Protein AF-A0A5D0X9H6-F1 (afdb_monomer)

Radius of gyration: 31.0 Å; Cα contacts (8 Å, |Δi|>4): 76; chains: 1; bounding box: 45×22×87 Å

Mean predicted aligned error: 10.78 Å

Solvent-accessible surface area (backbone atoms only — not comparable to full-atom values): 5376 Å² total; per-residue (Å²): 137,78,87,61,79,72,51,74,40,97,43,89,91,65,81,69,30,54,53,74,66,58,38,48,51,34,50,56,52,46,50,52,50,50,56,52,50,51,56,51,47,53,53,48,58,63,53,72,61,61,73,42,69,66,56,50,51,58,74,70,47,81,58,60,70,65,41,79,46,74,61,87,70,32,41,36,32,26,53,95,48,37,81,77,47,76,49,61,129

Foldseek 3Di:
DDQDDWACDPDHPPPRTDDPVRVVVS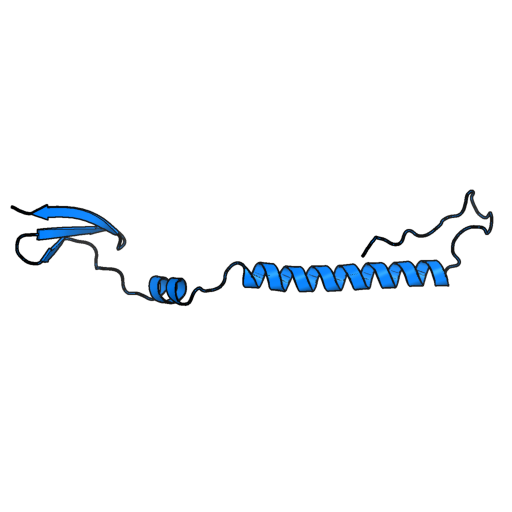VVVVVVVVVVVVVVVVVVVVPVPPPPVVVVCVVPDDADDAQWDDDPQWTFGDDPSDTPDIDGD

Secondary structure (DSSP, 8-state):
----PPP--SSTT-S-S--HHHHHHHHHHHHHHHHHHHHHHHHHHHHHS---HHHHHHHHSPPPPSEEEEETTEEEEEETTEEEEEEE-

Sequence (89 aa):
MAQQEINLGASANDGTGDDLRAAGAKINANDAELYAAIAGLESEVGGRQPSSANLDAIAGATPIADGDHIVGSVTITTVGGIITAISGT

Nearest PDB structures (foldseek):
  7xti-assembly1_k  TM=7.091E-01  e=8.284E+00  Komagataella phaffii

Structure (mmCIF, N/CA/C/O backbone):
data_AF-A0A5D0X9H6-F1
#
_entry.id   AF-A0A5D0X9H6-F1
#
loop_
_atom_site.group_PDB
_atom_site.id
_atom_site.type_symbol
_atom_site.label_atom_id
_atom_site.label_alt_id
_atom_site.label_comp_id
_atom_site.label_asym_id
_atom_site.label_entity_id
_atom_site.label_seq_id
_atom_site.pdbx_PDB_ins_code
_atom_site.Cartn_x
_atom_site.Cartn_y
_atom_site.Cartn_z
_atom_site.occupancy
_atom_site.B_iso_or_equiv
_atom_site.auth_seq_id
_atom_site.auth_comp_id
_atom_site.auth_asym_id
_atom_site.auth_atom_id
_atom_site.pdbx_PDB_model_num
ATOM 1 N N . MET A 1 1 ? -13.629 2.965 5.454 1.00 69.88 1 MET A N 1
ATOM 2 C CA . MET A 1 1 ? -14.524 3.142 6.617 1.00 69.88 1 MET A CA 1
ATOM 3 C C . MET A 1 1 ? -13.856 4.167 7.535 1.00 69.88 1 MET A C 1
ATOM 5 O O . MET A 1 1 ? -12.842 4.727 7.134 1.00 69.88 1 MET A O 1
ATOM 9 N N . ALA A 1 2 ? -14.469 4.565 8.652 1.00 84.25 2 ALA A N 1
ATOM 10 C CA . ALA A 1 2 ? -13.886 5.568 9.551 1.00 84.25 2 ALA A CA 1
ATOM 11 C C . ALA A 1 2 ? -13.307 4.878 10.791 1.00 84.25 2 ALA A C 1
ATOM 13 O O . ALA A 1 2 ? -13.922 3.941 11.301 1.00 84.25 2 ALA A O 1
ATOM 14 N N . GLN A 1 3 ? -12.155 5.361 11.265 1.00 93.81 3 GLN A N 1
ATOM 15 C CA . GLN A 1 3 ? -11.494 4.895 12.485 1.00 93.81 3 GLN A CA 1
ATOM 16 C C . GLN A 1 3 ? -12.485 4.787 13.650 1.00 93.81 3 GLN A C 1
ATOM 18 O O . GLN A 1 3 ? -13.240 5.722 13.924 1.00 93.81 3 GLN A O 1
ATOM 23 N N . GLN A 1 4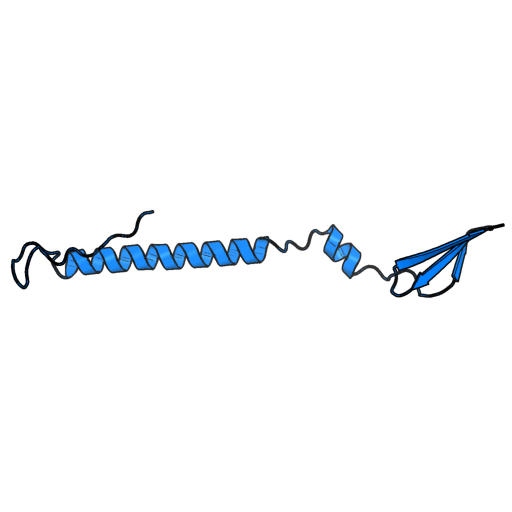 ? -12.445 3.666 14.370 1.00 96.94 4 GLN A N 1
ATOM 24 C CA . GLN A 1 4 ? -13.203 3.500 15.606 1.00 96.94 4 GLN A CA 1
ATOM 25 C C . GLN A 1 4 ? -12.319 3.824 16.807 1.00 96.94 4 GLN A C 1
ATOM 27 O O . GLN A 1 4 ? -11.400 3.074 17.136 1.00 96.94 4 GLN A O 1
ATOM 32 N N . GLU A 1 5 ? -12.597 4.938 17.477 1.00 96.88 5 GLU A N 1
ATOM 33 C CA . GLU A 1 5 ? -11.885 5.321 18.695 1.00 96.88 5 GLU A CA 1
ATOM 34 C C . GLU A 1 5 ? -12.408 4.556 19.917 1.00 96.88 5 GLU A C 1
ATOM 36 O O . GLU A 1 5 ? -13.616 4.341 20.088 1.00 96.88 5 GLU A O 1
ATOM 41 N N . ILE A 1 6 ? -11.481 4.147 20.786 1.00 97.69 6 ILE A N 1
ATOM 42 C CA . ILE A 1 6 ? -11.807 3.595 22.101 1.00 97.69 6 ILE A CA 1
ATOM 43 C C . ILE A 1 6 ? -12.278 4.746 22.989 1.00 97.69 6 ILE A C 1
ATOM 45 O O . ILE A 1 6 ? -11.571 5.739 23.154 1.00 97.69 6 ILE A O 1
ATOM 49 N N . ASN A 1 7 ? -13.457 4.600 23.586 1.00 97.31 7 ASN A N 1
ATOM 50 C CA . ASN A 1 7 ? -13.958 5.549 24.564 1.00 97.31 7 ASN A CA 1
ATOM 51 C C . ASN A 1 7 ? -13.299 5.276 25.922 1.00 97.31 7 ASN A C 1
ATOM 53 O O . ASN A 1 7 ? -13.480 4.204 26.498 1.00 97.31 7 ASN A O 1
ATOM 57 N N . LEU A 1 8 ? -12.560 6.253 26.445 1.00 96.12 8 LEU A N 1
ATOM 58 C CA . LEU A 1 8 ? -11.872 6.151 27.737 1.00 96.12 8 LEU A CA 1
ATOM 59 C C . LEU A 1 8 ? -12.747 6.561 28.934 1.00 96.12 8 LEU A C 1
ATOM 61 O O . LEU A 1 8 ? -12.313 6.416 30.075 1.00 96.12 8 LEU A O 1
ATOM 65 N N . GLY A 1 9 ? -13.962 7.052 28.682 1.00 96.25 9 GLY A N 1
ATOM 66 C CA . GLY A 1 9 ? -14.805 7.706 29.679 1.00 96.25 9 GLY A CA 1
ATOM 67 C C . GLY A 1 9 ? -14.501 9.201 29.810 1.00 96.25 9 GLY A C 1
ATOM 68 O O . GLY A 1 9 ? -13.560 9.726 29.212 1.00 96.25 9 GLY A O 1
ATOM 69 N N . ALA A 1 10 ? -15.322 9.909 30.582 1.00 95.31 10 ALA A N 1
ATOM 70 C CA . ALA A 1 10 ? -15.155 11.337 30.852 1.00 95.31 10 ALA A CA 1
ATOM 71 C C . ALA A 1 10 ? -14.091 11.612 31.932 1.00 95.31 10 ALA A C 1
ATOM 73 O O . ALA A 1 10 ? -13.542 12.711 32.022 1.00 95.31 10 ALA A O 1
ATOM 74 N N . SER A 1 11 ? -13.810 10.635 32.790 1.00 94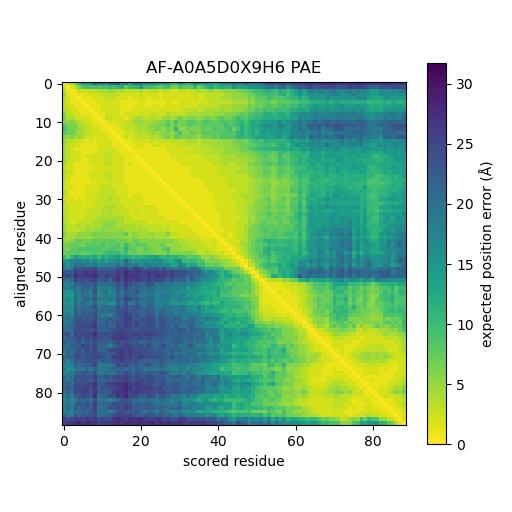.38 11 SER A N 1
ATOM 75 C CA . SER A 1 11 ? -12.835 10.702 33.874 1.00 94.38 11 SER A CA 1
ATOM 76 C C . SER A 1 11 ? -12.275 9.320 34.202 1.00 94.38 11 SER A C 1
ATOM 78 O O . SER A 1 11 ? -12.857 8.287 33.879 1.00 94.38 11 SER A O 1
ATOM 80 N N . ALA A 1 12 ? -11.126 9.296 34.878 1.00 93.25 12 ALA A N 1
ATOM 81 C CA . ALA A 1 12 ? -10.503 8.046 35.293 1.00 93.25 12 ALA A CA 1
ATOM 82 C C . ALA A 1 12 ? -11.459 7.210 36.164 1.00 93.25 12 ALA A C 1
ATOM 84 O O . ALA A 1 12 ? -11.966 7.691 37.176 1.00 93.25 12 ALA A O 1
ATOM 85 N N . ASN A 1 13 ? -11.637 5.939 35.791 1.00 87.19 13 ASN A N 1
ATOM 86 C CA . ASN A 1 13 ? -12.444 4.947 36.509 1.00 87.19 13 ASN A CA 1
ATOM 87 C C . ASN A 1 13 ? -13.936 5.308 36.665 1.00 87.19 13 ASN A C 1
ATOM 89 O O . ASN A 1 13 ? -14.575 4.845 37.608 1.00 87.19 13 ASN A O 1
ATOM 93 N N . ASP A 1 14 ? -14.504 6.111 35.759 1.00 92.75 14 ASP A N 1
ATOM 94 C CA . ASP A 1 14 ? -15.907 6.546 35.847 1.00 92.75 14 ASP A CA 1
ATOM 95 C C . ASP A 1 14 ? -16.937 5.525 35.322 1.00 92.75 14 ASP A C 1
ATOM 97 O O . ASP A 1 14 ? -18.142 5.720 35.477 1.00 92.75 14 ASP A O 1
ATOM 101 N N . GLY A 1 15 ? -16.477 4.428 34.711 1.00 92.75 15 GLY A N 1
ATOM 102 C CA . GLY A 1 15 ? -17.329 3.353 34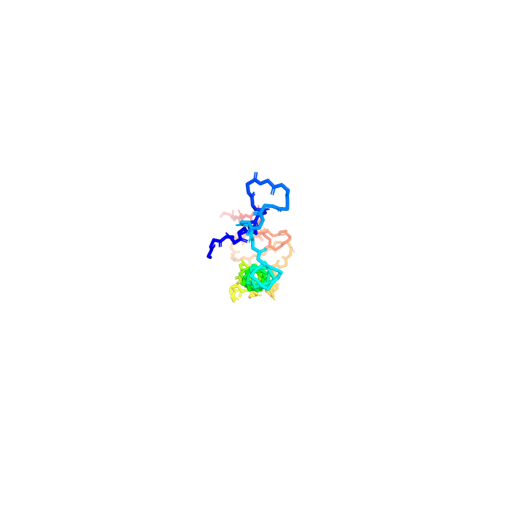.194 1.00 92.75 15 GLY A CA 1
ATOM 103 C C . GLY A 1 15 ? -18.141 3.711 32.944 1.00 92.75 15 GLY A C 1
ATOM 104 O O . GLY A 1 15 ? -18.992 2.922 32.540 1.00 92.75 15 GLY A O 1
ATOM 105 N N . THR A 1 16 ? -17.897 4.871 32.330 1.00 96.50 16 THR A N 1
ATOM 106 C CA . THR A 1 16 ? -18.596 5.336 31.117 1.00 96.50 16 THR A CA 1
ATOM 107 C C . THR A 1 16 ? -17.831 5.047 29.822 1.00 96.50 16 THR A C 1
ATOM 109 O O . THR A 1 16 ? -18.362 5.256 28.728 1.00 96.50 16 THR A O 1
ATOM 112 N N . GLY A 1 17 ? -16.586 4.578 29.941 1.00 97.00 17 GLY A N 1
ATOM 113 C CA . GLY A 1 17 ? -15.763 4.113 28.828 1.00 97.00 17 GLY A CA 1
ATOM 114 C C . GLY A 1 17 ? -16.178 2.741 28.290 1.00 97.00 17 GLY A C 1
ATOM 115 O O . GLY A 1 17 ? -17.069 2.075 28.819 1.00 97.00 17 GLY A O 1
ATOM 116 N N . ASP A 1 18 ? -15.505 2.310 27.227 1.00 97.62 18 ASP A N 1
ATOM 117 C CA . ASP A 1 18 ? -15.682 0.968 26.680 1.00 97.62 18 ASP A CA 1
ATOM 118 C C . ASP A 1 18 ? -15.202 -0.099 27.676 1.00 97.62 18 ASP A C 1
ATOM 120 O O . ASP A 1 18 ? -14.143 0.034 28.298 1.00 97.62 18 ASP A O 1
ATOM 124 N N . ASP A 1 19 ? -15.939 -1.210 27.775 1.00 96.06 19 ASP A N 1
ATOM 125 C CA . ASP A 1 19 ? -15.391 -2.412 28.403 1.00 96.06 19 ASP A CA 1
ATOM 126 C C . ASP A 1 19 ? -14.244 -2.990 27.543 1.00 96.06 19 ASP A C 1
ATOM 128 O O . ASP A 1 19 ? -14.105 -2.691 26.351 1.00 96.06 19 ASP A O 1
ATOM 132 N N . LEU A 1 20 ? -13.406 -3.852 28.134 1.00 96.31 20 LEU A N 1
ATOM 133 C CA . LEU A 1 20 ? -12.260 -4.448 27.427 1.00 96.31 20 LEU A CA 1
ATOM 134 C C . LEU A 1 20 ? -12.665 -5.186 26.142 1.00 96.31 20 LEU A C 1
ATOM 136 O O . LEU A 1 20 ? -11.883 -5.273 25.197 1.00 96.31 20 LEU A O 1
ATOM 140 N N . ARG A 1 21 ? -13.887 -5.722 26.094 1.00 97.88 21 ARG A N 1
ATOM 141 C CA . ARG A 1 21 ? -14.395 -6.486 24.954 1.00 97.88 21 ARG A CA 1
ATOM 142 C C . ARG A 1 21 ? -14.831 -5.564 23.816 1.00 97.88 21 ARG A C 1
ATOM 144 O O . ARG A 1 21 ? -14.540 -5.870 22.665 1.00 97.88 21 ARG A O 1
ATOM 151 N N . ALA A 1 22 ? -15.481 -4.446 24.117 1.00 97.44 22 ALA A N 1
ATOM 152 C CA . ALA A 1 22 ? -15.863 -3.417 23.160 1.00 97.44 22 ALA A CA 1
ATOM 153 C C . ALA A 1 22 ? -14.624 -2.711 22.598 1.00 97.44 22 ALA A C 1
ATOM 155 O O . ALA A 1 22 ? -14.485 -2.606 21.380 1.00 97.44 22 ALA A O 1
ATOM 156 N N . ALA A 1 23 ? -13.682 -2.326 23.462 1.00 97.88 23 ALA A N 1
ATOM 157 C CA . ALA A 1 23 ? -12.399 -1.771 23.041 1.00 97.88 23 ALA A CA 1
ATOM 158 C C . ALA A 1 23 ? -11.622 -2.761 22.153 1.00 97.88 23 ALA A C 1
ATOM 160 O O . ALA A 1 23 ? -11.168 -2.398 21.070 1.00 97.88 23 ALA A O 1
ATOM 161 N N . GLY A 1 24 ? -11.543 -4.034 22.557 1.00 98.50 24 GLY A N 1
ATOM 162 C CA . GLY A 1 24 ? -10.912 -5.093 21.764 1.00 98.50 24 GLY A CA 1
ATOM 163 C C . GLY A 1 24 ? -11.581 -5.318 20.403 1.00 98.50 24 GLY A C 1
ATOM 164 O O . GLY A 1 24 ? -10.892 -5.515 19.405 1.00 98.50 24 GLY A O 1
ATOM 165 N N . ALA A 1 25 ? -12.912 -5.231 20.325 1.00 98.06 25 ALA A N 1
ATOM 166 C CA . ALA A 1 25 ? -13.633 -5.321 19.056 1.00 98.06 25 ALA A CA 1
ATOM 167 C C . ALA A 1 25 ? -13.292 -4.157 18.110 1.00 98.06 25 ALA A C 1
ATOM 169 O O . ALA A 1 25 ? -13.096 -4.386 16.917 1.00 98.06 25 ALA A O 1
ATOM 170 N N . LYS A 1 26 ? -13.166 -2.932 18.639 1.00 98.12 26 LYS A N 1
ATOM 171 C CA . LYS A 1 26 ? -12.744 -1.754 17.863 1.00 98.12 26 LYS A CA 1
ATOM 172 C C . LYS A 1 26 ? -11.315 -1.896 17.345 1.00 98.12 26 LYS A C 1
ATOM 174 O O . LYS A 1 26 ? -11.077 -1.612 16.176 1.00 98.12 26 LYS A O 1
ATOM 179 N N . ILE A 1 27 ? -10.394 -2.383 18.182 1.00 97.94 27 ILE A N 1
ATOM 180 C CA . ILE A 1 27 ? -9.004 -2.666 17.784 1.00 97.94 27 ILE A CA 1
ATOM 181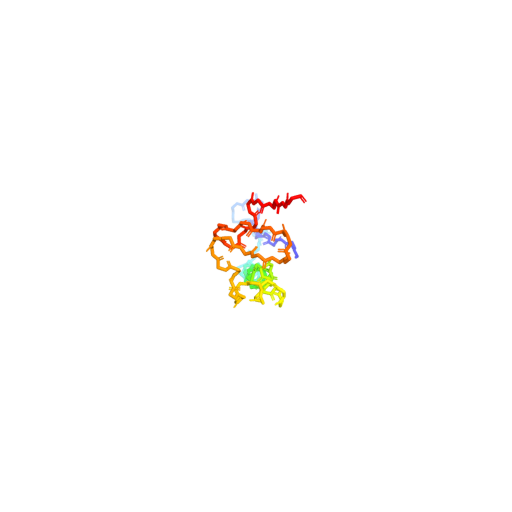 C C . ILE A 1 27 ? -8.986 -3.660 16.621 1.00 97.94 27 ILE A C 1
ATOM 183 O O . ILE A 1 27 ? -8.486 -3.331 15.552 1.00 97.94 27 ILE A O 1
ATOM 187 N N . ASN A 1 28 ? -9.626 -4.822 16.784 1.00 97.94 28 ASN A N 1
ATOM 188 C CA . ASN A 1 28 ? -9.659 -5.850 15.741 1.00 97.94 28 ASN A CA 1
ATOM 189 C C . ASN A 1 28 ? -10.276 -5.341 14.430 1.00 97.94 28 ASN A C 1
ATOM 191 O O . ASN A 1 28 ? -9.820 -5.709 13.350 1.00 97.94 28 ASN A O 1
ATOM 195 N N . ALA A 1 29 ? -11.320 -4.511 14.514 1.00 97.69 29 ALA A N 1
ATOM 196 C CA . ALA A 1 29 ? -11.957 -3.934 13.338 1.00 97.69 29 ALA A CA 1
ATOM 197 C C . ALA A 1 29 ? -11.041 -2.933 12.615 1.00 97.69 29 ALA A C 1
ATOM 199 O O . ALA A 1 29 ? -10.915 -3.007 11.394 1.00 97.69 29 ALA A O 1
ATOM 200 N N . ASN A 1 30 ? -10.383 -2.036 13.356 1.00 97.56 30 ASN A N 1
ATOM 201 C CA . ASN A 1 30 ? -9.430 -1.083 12.787 1.00 97.56 30 ASN A CA 1
ATOM 202 C C . ASN A 1 30 ? -8.230 -1.808 12.156 1.00 97.56 30 ASN A C 1
ATOM 204 O O . ASN A 1 30 ? -7.833 -1.477 11.042 1.00 97.56 30 ASN A O 1
ATOM 208 N N . ASP A 1 31 ? -7.685 -2.825 12.829 1.00 97.56 31 ASP A N 1
ATOM 209 C CA . ASP A 1 31 ? -6.554 -3.605 12.320 1.00 97.56 31 ASP A CA 1
ATOM 210 C C . ASP A 1 31 ? -6.930 -4.358 11.039 1.00 97.56 31 ASP A C 1
ATOM 212 O O . ASP A 1 31 ? -6.189 -4.321 10.057 1.00 97.56 31 ASP A O 1
ATOM 216 N N . ALA A 1 32 ? -8.104 -4.995 11.005 1.00 96.81 32 ALA A N 1
ATOM 217 C CA . ALA A 1 32 ? -8.603 -5.661 9.804 1.00 96.81 32 ALA A CA 1
ATOM 218 C C . ALA A 1 32 ? -8.748 -4.686 8.622 1.00 96.81 32 ALA A C 1
ATOM 220 O O . ALA A 1 32 ? -8.406 -5.039 7.492 1.00 96.81 32 ALA A O 1
ATOM 221 N N . GLU A 1 33 ? -9.213 -3.459 8.877 1.00 96.12 33 GLU A N 1
ATOM 222 C CA . GLU A 1 33 ? -9.294 -2.415 7.854 1.00 96.12 33 GLU A CA 1
ATOM 223 C C . GLU A 1 33 ? -7.904 -1.999 7.354 1.00 96.12 33 GLU A C 1
ATOM 225 O O . GLU A 1 33 ? -7.698 -1.915 6.143 1.00 96.12 33 GLU A O 1
ATOM 230 N N . LEU A 1 34 ? -6.934 -1.802 8.253 1.00 95.25 34 LEU A N 1
ATOM 231 C CA . LEU A 1 34 ? -5.562 -1.454 7.878 1.00 95.25 34 LEU A CA 1
ATOM 232 C C . LEU A 1 34 ? -4.902 -2.549 7.033 1.00 95.25 34 LEU A C 1
ATOM 234 O O . LEU A 1 34 ? -4.331 -2.243 5.987 1.00 95.25 34 LEU A O 1
ATOM 238 N N . TYR A 1 35 ? -5.017 -3.819 7.430 1.00 96.12 35 TYR A N 1
ATOM 239 C CA . TYR A 1 35 ? -4.469 -4.932 6.647 1.00 96.12 35 TYR A CA 1
ATOM 240 C C . TYR A 1 35 ? -5.117 -5.040 5.263 1.00 96.12 35 TYR A C 1
ATOM 242 O O . TYR A 1 35 ? -4.417 -5.258 4.274 1.00 96.12 35 TYR A O 1
ATOM 250 N N . ALA A 1 36 ? -6.435 -4.843 5.167 1.00 94.62 36 ALA A N 1
ATOM 251 C CA . ALA A 1 36 ? -7.131 -4.839 3.884 1.00 94.62 36 ALA A CA 1
ATOM 252 C C . ALA A 1 36 ? -6.701 -3.660 2.994 1.00 94.62 36 ALA A C 1
ATOM 254 O O . ALA A 1 36 ? -6.486 -3.840 1.794 1.00 94.62 36 ALA A O 1
ATOM 255 N N . ALA A 1 37 ? -6.541 -2.465 3.570 1.00 93.50 37 ALA A N 1
ATOM 256 C CA . ALA A 1 37 ? -6.107 -1.275 2.844 1.00 93.50 37 ALA A CA 1
ATOM 257 C C . ALA A 1 37 ? -4.670 -1.413 2.320 1.00 93.50 37 ALA A C 1
ATOM 259 O O . ALA A 1 37 ? -4.412 -1.081 1.165 1.00 93.50 37 ALA A O 1
ATOM 260 N N . ILE A 1 38 ? -3.752 -1.944 3.135 1.00 93.00 38 ILE A N 1
ATOM 261 C CA . ILE A 1 38 ? -2.361 -2.195 2.731 1.00 93.00 38 ILE A CA 1
ATOM 262 C C . ILE A 1 38 ? -2.311 -3.207 1.583 1.00 93.00 38 ILE A C 1
ATOM 264 O O . ILE A 1 38 ? -1.687 -2.924 0.565 1.00 93.00 38 ILE A O 1
ATOM 268 N N . ALA A 1 39 ? -3.023 -4.332 1.693 1.00 90.88 39 ALA A N 1
ATOM 269 C CA . ALA A 1 39 ? -3.085 -5.329 0.622 1.00 90.88 39 ALA A CA 1
ATOM 270 C C . ALA A 1 39 ? -3.666 -4.747 -0.683 1.00 90.88 39 ALA A C 1
ATOM 272 O O . ALA A 1 39 ? -3.181 -5.029 -1.780 1.00 90.88 39 ALA A O 1
ATOM 273 N N . GLY A 1 40 ? -4.688 -3.890 -0.573 1.00 90.06 40 GLY A N 1
ATOM 274 C CA . GLY A 1 40 ? -5.229 -3.153 -1.714 1.00 90.06 40 GLY A CA 1
ATOM 275 C C . GLY A 1 40 ? -4.201 -2.210 -2.345 1.00 90.06 40 GLY A C 1
ATOM 276 O O . GLY A 1 40 ? -4.070 -2.173 -3.567 1.00 90.06 40 GLY A O 1
ATOM 277 N N . LEU A 1 41 ? -3.432 -1.495 -1.522 1.00 89.88 41 LEU A N 1
ATOM 278 C CA . LEU A 1 41 ? -2.403 -0.567 -1.982 1.00 89.88 41 LEU A CA 1
ATOM 279 C C . LEU A 1 41 ? -1.233 -1.292 -2.659 1.00 89.88 41 LEU A C 1
ATOM 281 O O . LEU A 1 41 ? -0.745 -0.818 -3.678 1.00 89.88 41 LEU A O 1
ATOM 285 N N . GLU A 1 42 ? -0.810 -2.452 -2.152 1.00 86.88 42 GLU A N 1
ATOM 286 C CA . GLU A 1 42 ? 0.193 -3.305 -2.808 1.00 86.88 42 GLU A CA 1
ATOM 287 C C . GLU A 1 42 ? -0.264 -3.727 -4.208 1.00 86.88 42 GLU A C 1
ATOM 289 O O . GLU A 1 42 ? 0.504 -3.635 -5.169 1.00 86.88 42 GLU A O 1
ATOM 294 N N . SER A 1 43 ? -1.535 -4.117 -4.350 1.00 85.75 43 SER A N 1
ATOM 295 C CA . SER A 1 43 ? -2.124 -4.433 -5.653 1.00 85.75 43 SER A CA 1
ATOM 296 C C . SER A 1 43 ? -2.195 -3.209 -6.569 1.00 85.75 43 SER A C 1
ATOM 298 O O . SER A 1 43 ? -1.990 -3.339 -7.776 1.00 85.75 43 SER A O 1
ATOM 300 N N . GLU A 1 44 ? -2.497 -2.028 -6.030 1.00 86.06 44 GLU A N 1
ATOM 301 C CA . GLU A 1 44 ? -2.564 -0.792 -6.811 1.00 86.06 44 GLU A CA 1
ATOM 302 C C . GLU A 1 44 ? -1.168 -0.350 -7.272 1.00 86.06 44 GLU A C 1
ATOM 304 O O . GLU A 1 44 ? -0.966 -0.071 -8.451 1.00 86.06 44 GLU A O 1
ATOM 309 N N . VAL A 1 45 ? -0.180 -0.331 -6.374 1.00 83.88 45 VAL A N 1
ATOM 310 C CA . VAL A 1 45 ? 1.211 0.025 -6.687 1.00 83.88 45 VAL A CA 1
ATOM 311 C C . VAL A 1 45 ? 1.810 -0.972 -7.677 1.00 83.88 45 VAL A C 1
ATOM 313 O O . VAL A 1 45 ? 2.380 -0.551 -8.683 1.00 83.88 45 VAL A O 1
ATOM 316 N N . GLY A 1 46 ? 1.615 -2.276 -7.455 1.00 76.25 46 GLY A N 1
ATOM 317 C CA . GLY A 1 46 ? 2.035 -3.320 -8.391 1.00 76.25 46 GLY A CA 1
ATOM 318 C C . GLY A 1 46 ? 1.343 -3.222 -9.756 1.00 76.25 46 GLY A C 1
ATOM 319 O O . GLY A 1 46 ? 1.942 -3.555 -10.774 1.00 76.25 46 GLY A O 1
ATOM 320 N N . GLY A 1 47 ? 0.112 -2.704 -9.802 1.00 69.06 47 GLY A N 1
ATOM 321 C CA . GLY A 1 47 ? -0.652 -2.490 -11.033 1.00 69.06 47 GLY A CA 1
ATOM 322 C C . GLY A 1 47 ? -0.384 -1.160 -11.748 1.00 69.06 47 GLY A C 1
ATOM 323 O O . GLY A 1 47 ? -0.747 -1.025 -12.914 1.00 69.06 47 GLY A O 1
ATOM 324 N N . ARG A 1 48 ? 0.241 -0.174 -11.087 1.00 70.94 48 ARG A N 1
ATOM 325 C CA . ARG A 1 48 ? 0.541 1.166 -11.642 1.00 70.94 48 ARG A CA 1
ATOM 326 C C . ARG A 1 48 ? 1.834 1.233 -12.447 1.00 70.94 48 ARG A C 1
ATOM 328 O O . ARG A 1 48 ? 2.038 2.202 -13.176 1.00 70.94 48 ARG A O 1
ATOM 335 N N . GLN A 1 49 ? 2.645 0.183 -12.399 1.00 68.19 49 GLN A N 1
ATOM 336 C CA . GLN A 1 49 ? 3.584 -0.137 -13.466 1.00 68.19 49 GLN A CA 1
ATOM 337 C C . GLN A 1 49 ? 3.074 -1.360 -14.226 1.00 68.19 49 GLN A C 1
ATOM 339 O O . GLN A 1 49 ? 3.694 -2.420 -14.149 1.00 68.19 49 GLN A O 1
ATOM 344 N N . PRO A 1 50 ? 1.948 -1.268 -14.959 1.00 63.88 50 PRO A N 1
ATOM 345 C CA . PRO A 1 50 ? 1.681 -2.318 -15.905 1.00 63.88 50 PRO A CA 1
ATOM 346 C C . PRO A 1 50 ? 2.807 -2.211 -16.930 1.00 63.88 50 PRO A C 1
ATOM 348 O O . PRO A 1 50 ? 3.014 -1.162 -17.553 1.00 63.88 50 PRO A O 1
ATOM 351 N N . SER A 1 51 ? 3.545 -3.302 -17.068 1.00 64.25 51 SER A N 1
ATOM 352 C CA . SER A 1 51 ? 4.076 -3.781 -18.331 1.00 64.25 51 SER A CA 1
ATOM 353 C C . SER A 1 51 ? 2.995 -3.640 -19.398 1.00 64.25 51 SER A C 1
ATOM 355 O O . SER A 1 51 ? 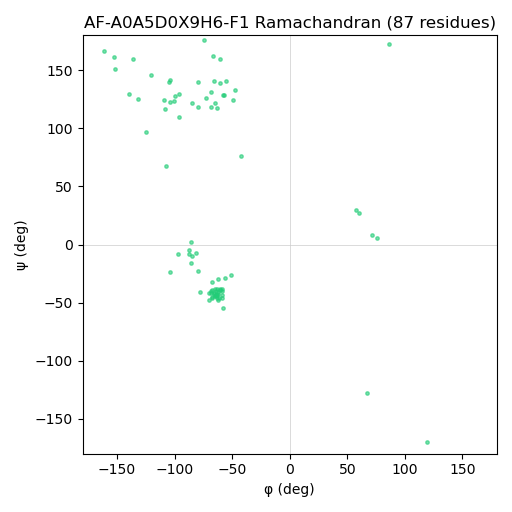2.293 -4.580 -19.773 1.00 64.25 51 SER A O 1
ATOM 357 N N . SER A 1 52 ? 2.774 -2.412 -19.870 1.00 75.38 52 SER A N 1
ATOM 358 C CA . SER A 1 52 ? 2.078 -2.218 -21.122 1.00 75.38 52 SER A CA 1
ATOM 359 C C . SER A 1 52 ? 2.791 -3.161 -22.071 1.00 75.38 52 SER A C 1
ATOM 361 O O . SER A 1 52 ? 4.015 -3.097 -22.168 1.00 75.38 52 SER A O 1
ATOM 363 N N . ALA A 1 53 ? 2.058 -4.064 -22.720 1.00 77.94 53 ALA A N 1
ATOM 364 C CA . ALA A 1 53 ? 2.671 -5.001 -23.655 1.00 77.94 53 ALA A CA 1
ATOM 365 C C . ALA A 1 53 ? 3.545 -4.249 -24.679 1.00 77.94 53 ALA A C 1
ATOM 367 O O . ALA A 1 53 ? 4.547 -4.769 -25.154 1.00 77.94 53 ALA A O 1
ATOM 368 N N . ASN A 1 54 ? 3.211 -2.979 -24.936 1.00 83.56 54 ASN A N 1
ATOM 369 C CA . ASN A 1 54 ? 4.001 -2.060 -25.739 1.00 83.56 54 ASN A CA 1
ATOM 370 C C . ASN A 1 54 ? 5.331 -1.658 -25.069 1.00 83.56 54 ASN A C 1
ATOM 372 O O . ASN A 1 54 ? 6.338 -1.600 -25.758 1.00 83.56 54 ASN A O 1
ATOM 376 N N . LEU A 1 55 ? 5.368 -1.386 -23.758 1.00 83.31 55 LEU A N 1
ATOM 377 C CA . LEU A 1 55 ? 6.610 -1.098 -23.022 1.00 83.31 55 LEU A CA 1
ATOM 378 C C . L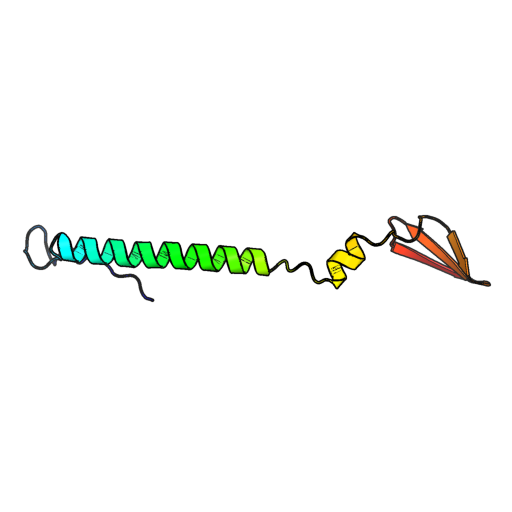EU A 1 55 ? 7.515 -2.332 -22.916 1.00 83.31 55 LEU A C 1
ATOM 380 O O . LEU A 1 55 ? 8.717 -2.195 -23.125 1.00 83.31 55 LEU A O 1
ATOM 384 N N . ASP A 1 56 ? 6.954 -3.522 -22.683 1.00 83.56 56 ASP A N 1
ATOM 385 C CA . ASP A 1 56 ? 7.717 -4.781 -22.686 1.00 83.56 56 ASP A CA 1
ATOM 386 C C . ASP A 1 56 ? 8.292 -5.078 -24.076 1.00 83.56 56 ASP A C 1
ATOM 388 O O . ASP A 1 56 ? 9.466 -5.425 -24.214 1.00 83.56 56 ASP A O 1
ATOM 392 N N . ALA A 1 57 ? 7.487 -4.878 -25.125 1.00 85.50 57 ALA A N 1
ATOM 393 C CA . ALA A 1 57 ? 7.931 -5.029 -26.506 1.00 85.50 57 ALA A CA 1
ATOM 394 C C . ALA A 1 57 ? 9.031 -4.022 -26.878 1.00 85.50 57 ALA A C 1
ATOM 396 O O . ALA A 1 57 ? 9.967 -4.388 -27.582 1.00 85.50 57 ALA A O 1
ATOM 397 N N . ILE A 1 58 ? 8.954 -2.775 -26.397 1.00 83.56 58 ILE A N 1
ATOM 398 C CA . ILE A 1 58 ? 9.990 -1.754 -26.621 1.00 83.56 58 ILE A CA 1
ATOM 399 C C . ILE A 1 58 ? 11.268 -2.083 -25.834 1.00 83.56 58 ILE A C 1
ATOM 401 O O . ILE A 1 58 ? 12.357 -1.950 -26.383 1.00 83.56 58 ILE A O 1
ATOM 405 N N . ALA A 1 59 ? 11.160 -2.541 -24.582 1.00 83.62 59 ALA A N 1
ATOM 406 C CA . ALA A 1 59 ? 12.312 -2.908 -23.753 1.00 83.62 59 ALA A CA 1
ATOM 407 C C . ALA A 1 59 ? 13.051 -4.154 -24.274 1.00 83.62 59 ALA A C 1
ATOM 409 O O . ALA A 1 59 ? 14.267 -4.259 -24.119 1.00 83.62 59 ALA A O 1
ATOM 410 N N . GLY A 1 60 ? 12.324 -5.092 -24.891 1.00 82.31 60 GLY A N 1
ATOM 411 C CA . GLY A 1 60 ? 12.883 -6.280 -25.538 1.00 82.31 60 GLY A CA 1
ATOM 412 C C . GLY A 1 60 ? 13.291 -6.083 -27.001 1.00 82.31 60 GLY A C 1
ATOM 413 O O . GLY A 1 60 ? 13.901 -6.982 -27.583 1.00 82.31 60 GLY A O 1
ATOM 414 N N . ALA A 1 61 ? 12.962 -4.944 -27.617 1.00 84.62 61 ALA A N 1
ATOM 415 C CA . ALA A 1 61 ? 13.372 -4.657 -28.983 1.00 84.62 61 ALA A CA 1
ATOM 416 C C . ALA A 1 61 ? 14.888 -4.446 -29.033 1.00 84.62 61 ALA A C 1
ATOM 418 O O . ALA A 1 61 ? 15.443 -3.662 -28.266 1.00 84.62 61 ALA A O 1
ATOM 419 N N . THR A 1 62 ? 15.568 -5.105 -29.971 1.00 82.81 62 THR A N 1
ATOM 420 C CA . THR A 1 62 ? 16.939 -4.727 -30.325 1.00 82.81 62 THR A CA 1
ATOM 421 C C . THR A 1 62 ? 16.905 -3.313 -30.902 1.00 82.81 62 THR A C 1
ATOM 423 O O . THR A 1 62 ? 16.261 -3.126 -31.943 1.00 82.81 62 THR A O 1
ATOM 426 N N . PRO A 1 63 ? 17.556 -2.319 -30.272 1.00 81.56 63 PRO A N 1
ATOM 427 C CA . PRO A 1 63 ? 17.604 -0.977 -30.828 1.00 81.56 63 PRO A CA 1
ATOM 428 C C . PRO A 1 63 ? 18.284 -0.988 -32.200 1.00 81.56 63 PRO A C 1
ATOM 430 O O . PRO A 1 63 ? 19.037 -1.911 -32.525 1.00 81.56 63 PRO A O 1
ATOM 433 N N . ILE A 1 64 ? 18.045 0.050 -33.005 1.00 84.25 64 ILE A N 1
ATOM 434 C CA . ILE A 1 64 ? 18.880 0.286 -34.188 1.00 84.25 64 ILE A CA 1
ATOM 435 C C . ILE A 1 64 ? 20.322 0.423 -33.687 1.00 84.25 64 ILE A C 1
ATOM 437 O O . ILE A 1 64 ? 20.565 1.145 -32.721 1.00 84.25 64 ILE A O 1
ATOM 441 N N . ALA A 1 65 ? 21.246 -0.326 -34.289 1.00 86.62 65 ALA A N 1
ATOM 442 C CA . ALA A 1 65 ? 22.645 -0.296 -33.888 1.00 86.62 65 ALA A CA 1
ATOM 443 C C . ALA A 1 65 ? 23.220 1.113 -34.073 1.00 86.62 65 ALA A C 1
ATOM 445 O O . ALA A 1 65 ? 22.964 1.749 -35.096 1.00 86.6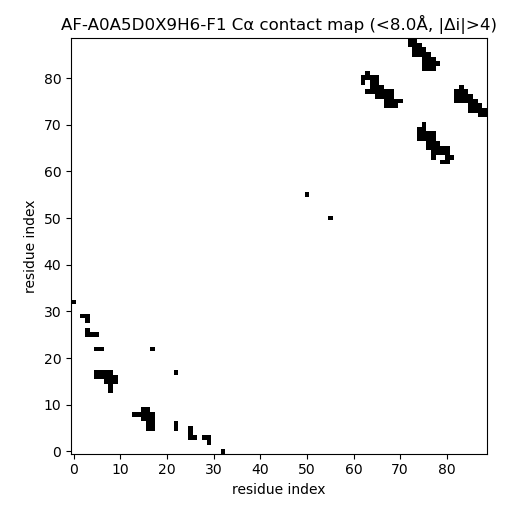2 65 ALA A O 1
ATOM 446 N N . ASP A 1 66 ? 24.021 1.553 -33.103 1.00 90.12 66 ASP A N 1
ATOM 447 C CA . ASP A 1 66 ? 24.679 2.855 -33.145 1.00 90.12 66 ASP A CA 1
ATOM 448 C C . ASP A 1 66 ? 25.519 3.019 -34.420 1.00 90.12 66 ASP A C 1
ATOM 450 O O . ASP A 1 66 ? 26.204 2.094 -34.869 1.00 90.12 66 ASP A O 1
ATOM 454 N N . GLY A 1 67 ? 25.484 4.230 -34.975 1.00 89.62 67 GLY A N 1
ATOM 455 C CA . GLY A 1 67 ? 26.162 4.586 -36.218 1.00 89.62 67 GLY A CA 1
ATOM 456 C C . GLY A 1 67 ? 25.213 5.052 -37.318 1.00 89.62 67 GLY A C 1
ATOM 457 O O . GLY A 1 67 ? 24.029 5.319 -37.086 1.00 89.62 67 GLY A O 1
ATOM 458 N N . ASP A 1 68 ? 25.775 5.184 -38.518 1.00 92.56 68 ASP A N 1
ATOM 459 C CA . ASP A 1 68 ? 25.065 5.656 -39.701 1.00 92.56 68 ASP A CA 1
ATOM 460 C C . ASP A 1 68 ? 24.326 4.505 -40.386 1.00 92.56 68 ASP A C 1
ATOM 462 O O . ASP A 1 68 ? 24.921 3.521 -40.830 1.00 92.56 68 ASP A O 1
ATOM 466 N N . HIS A 1 69 ? 23.014 4.660 -40.518 1.00 90.75 69 HIS A N 1
ATOM 467 C CA . HIS A 1 69 ? 22.150 3.776 -41.281 1.00 90.75 69 HIS A CA 1
ATOM 468 C C . HIS A 1 69 ? 21.678 4.490 -42.549 1.00 90.75 69 HIS A C 1
ATOM 470 O O . HIS A 1 69 ? 21.105 5.579 -42.488 1.00 90.75 69 HIS A O 1
ATOM 476 N N . ILE A 1 70 ? 21.929 3.881 -43.708 1.00 91.88 70 ILE A N 1
ATOM 477 C CA . ILE A 1 70 ? 21.679 4.498 -45.014 1.00 91.88 70 ILE A CA 1
ATOM 478 C C . ILE A 1 70 ? 20.411 3.902 -45.629 1.00 91.88 70 ILE A C 1
ATOM 480 O O . ILE A 1 70 ? 20.334 2.697 -45.866 1.00 91.88 70 ILE A O 1
ATOM 484 N N . VAL A 1 71 ? 19.437 4.759 -45.941 1.00 90.69 71 VAL A N 1
ATOM 485 C CA . VAL A 1 71 ? 18.211 4.401 -46.668 1.00 90.69 71 VAL A CA 1
ATOM 486 C C . VAL A 1 71 ? 18.083 5.314 -47.888 1.00 90.69 71 VAL A C 1
ATOM 488 O O . VAL A 1 71 ? 17.608 6.445 -47.803 1.00 90.69 71 VAL A O 1
ATOM 491 N N . GLY A 1 72 ? 18.527 4.834 -49.050 1.00 93.19 72 GLY A N 1
ATOM 492 C CA . GLY A 1 72 ? 18.604 5.667 -50.254 1.00 93.19 72 GLY A CA 1
ATOM 493 C C . GLY A 1 72 ? 19.662 6.767 -50.109 1.00 93.19 72 GLY A C 1
ATOM 494 O O . GLY A 1 72 ? 20.806 6.465 -49.782 1.00 93.19 72 GLY A O 1
ATOM 495 N N . SER A 1 73 ? 19.292 8.029 -50.358 1.00 93.81 73 SER A N 1
ATOM 496 C CA . SER A 1 73 ? 20.170 9.198 -50.161 1.00 93.81 73 SER A CA 1
ATOM 497 C C . SER A 1 73 ? 20.150 9.754 -48.733 1.00 93.81 73 SER A C 1
ATOM 499 O O . SER A 1 73 ? 20.795 10.767 -48.472 1.00 93.81 73 SER A O 1
ATOM 501 N N . VAL A 1 74 ? 19.398 9.127 -47.824 1.00 94.94 74 VAL A N 1
ATOM 502 C CA . VAL A 1 74 ? 19.239 9.585 -46.442 1.00 94.94 74 VAL A CA 1
ATOM 503 C C . VAL A 1 74 ? 20.152 8.783 -45.520 1.00 94.94 74 VAL A C 1
ATOM 505 O O . VAL A 1 74 ? 20.088 7.553 -45.489 1.00 94.94 74 VAL A O 1
ATOM 508 N N . THR A 1 75 ? 20.947 9.494 -44.728 1.00 94.50 75 THR A N 1
ATOM 509 C CA . THR A 1 75 ? 21.728 8.967 -43.610 1.00 94.50 75 THR A CA 1
ATOM 510 C C . THR A 1 75 ? 21.011 9.276 -42.301 1.00 94.50 75 THR A C 1
ATOM 512 O O . THR A 1 75 ? 20.736 10.437 -41.991 1.00 94.50 75 THR A O 1
ATOM 515 N N . ILE A 1 76 ? 20.727 8.236 -41.520 1.00 94.38 76 ILE A N 1
ATOM 516 C CA . ILE A 1 76 ? 20.173 8.320 -40.168 1.00 94.38 76 ILE A CA 1
ATOM 517 C C . ILE A 1 76 ? 21.283 7.935 -39.195 1.00 94.38 76 ILE A C 1
ATOM 519 O O . ILE A 1 76 ? 21.738 6.795 -39.214 1.00 94.38 76 ILE A O 1
ATOM 523 N N . THR A 1 77 ? 21.696 8.855 -38.331 1.00 94.38 77 THR A N 1
ATOM 524 C CA . THR A 1 77 ? 22.692 8.578 -37.290 1.00 94.38 77 THR A CA 1
ATOM 525 C C . THR A 1 77 ? 21.973 8.248 -35.990 1.00 94.38 77 THR A C 1
ATOM 527 O O . THR A 1 77 ? 21.088 8.998 -35.561 1.00 94.38 77 THR A O 1
ATOM 530 N N . THR A 1 78 ? 22.345 7.136 -35.354 1.00 93.69 78 THR A N 1
ATOM 531 C CA . THR A 1 78 ? 21.802 6.734 -34.049 1.00 93.69 78 THR A CA 1
ATOM 532 C C . THR A 1 78 ? 22.884 6.611 -32.976 1.00 93.69 78 THR A C 1
ATOM 534 O O . THR A 1 78 ? 24.024 6.254 -33.277 1.00 93.69 78 THR A O 1
ATOM 537 N N . VAL A 1 79 ? 22.529 6.943 -31.729 1.00 90.69 79 VAL A N 1
ATOM 538 C CA . VAL A 1 79 ? 23.361 6.761 -30.524 1.00 90.69 79 VAL A CA 1
ATOM 539 C C . VAL A 1 79 ? 22.474 6.278 -29.382 1.00 90.69 79 VAL A C 1
ATOM 541 O O . VAL A 1 79 ? 21.433 6.882 -29.108 1.00 90.69 79 VAL A O 1
ATOM 544 N N . GLY A 1 80 ? 22.870 5.200 -28.708 1.00 86.25 80 GLY A N 1
ATOM 545 C CA . GLY A 1 80 ? 22.061 4.565 -27.671 1.00 86.25 80 GLY A CA 1
ATOM 546 C C . GLY A 1 80 ? 20.684 4.122 -28.175 1.00 86.25 80 GLY A C 1
ATOM 547 O O . GLY A 1 80 ? 19.719 4.156 -27.412 1.00 86.25 80 GLY A O 1
ATOM 548 N N . GLY A 1 81 ? 20.564 3.783 -29.464 1.00 83.88 81 GLY A N 1
ATOM 549 C CA . GLY A 1 81 ? 19.289 3.419 -30.088 1.00 83.88 81 GLY A CA 1
ATOM 550 C C . GLY A 1 81 ? 18.328 4.579 -30.389 1.00 83.88 81 GLY A C 1
ATOM 551 O O . GLY A 1 81 ? 17.202 4.333 -30.821 1.00 83.88 81 GLY A O 1
ATOM 552 N N . ILE A 1 82 ? 18.743 5.835 -30.181 1.00 88.19 82 ILE A N 1
ATOM 553 C CA . ILE A 1 82 ? 17.958 7.038 -30.495 1.00 88.19 82 ILE A CA 1
ATOM 554 C C . ILE A 1 82 ? 18.517 7.686 -31.759 1.00 88.19 82 ILE A C 1
ATOM 556 O O . ILE A 1 82 ? 19.730 7.786 -31.923 1.00 88.19 82 ILE A O 1
ATOM 560 N N . ILE A 1 83 ? 17.639 8.175 -32.637 1.00 92.81 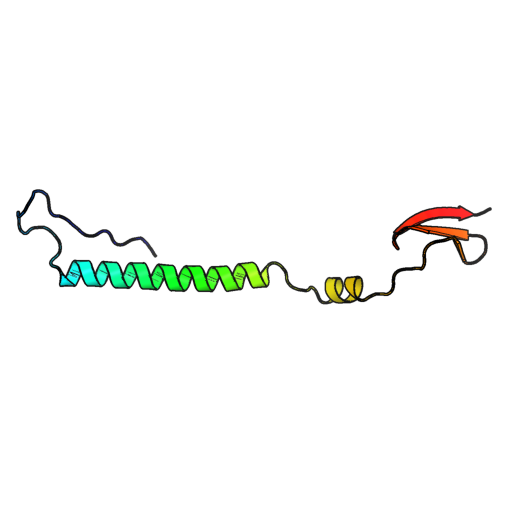83 ILE A N 1
ATOM 561 C CA . ILE A 1 83 ? 18.037 8.983 -33.795 1.00 92.81 83 ILE A CA 1
ATOM 562 C C . ILE A 1 83 ? 18.556 10.337 -33.308 1.00 92.81 83 ILE A C 1
ATOM 564 O O . ILE A 1 83 ? 17.814 11.114 -32.707 1.00 92.81 83 ILE A O 1
ATOM 568 N N . THR A 1 84 ? 19.822 10.625 -33.591 1.00 94.75 84 THR A N 1
ATOM 569 C CA . THR A 1 84 ? 20.485 11.878 -33.208 1.00 94.75 84 THR A CA 1
ATOM 570 C C . THR A 1 84 ? 20.637 12.843 -34.378 1.00 94.75 84 THR A C 1
ATOM 572 O O . THR A 1 84 ? 20.704 14.052 -34.158 1.00 94.75 84 THR A O 1
ATOM 575 N N . ALA A 1 85 ? 20.644 12.342 -35.615 1.00 95.44 85 ALA A N 1
ATOM 576 C CA . ALA A 1 85 ? 20.656 13.164 -36.819 1.00 95.44 85 ALA A CA 1
ATOM 577 C C . ALA A 1 85 ? 19.997 12.444 -38.002 1.00 95.44 85 ALA A C 1
ATOM 579 O O . ALA A 1 85 ? 20.031 11.218 -38.104 1.00 95.44 85 ALA A O 1
ATOM 580 N N . ILE A 1 86 ? 19.426 13.227 -38.918 1.00 95.94 86 ILE A N 1
ATOM 581 C CA . ILE A 1 86 ? 18.987 12.769 -40.237 1.00 95.94 86 ILE A CA 1
ATOM 582 C C . ILE A 1 86 ? 19.538 13.769 -41.249 1.00 95.94 86 ILE A C 1
ATOM 584 O O . ILE A 1 86 ? 19.306 14.971 -41.118 1.00 95.94 86 ILE A O 1
ATOM 588 N N . SER A 1 87 ? 20.275 13.286 -42.243 1.00 94.44 87 SER A N 1
ATOM 589 C CA . SER A 1 87 ? 20.799 14.107 -43.334 1.00 94.44 87 SER A CA 1
ATOM 590 C C . SER A 1 87 ? 20.605 13.412 -44.677 1.00 94.44 87 SER A C 1
ATOM 592 O O . SER A 1 87 ? 20.399 12.205 -44.738 1.00 94.44 87 SER A O 1
ATOM 594 N N . GLY A 1 88 ? 20.638 14.174 -45.760 1.00 91.56 88 GLY A N 1
ATOM 595 C CA . GLY A 1 88 ? 20.630 13.676 -47.130 1.00 91.56 88 GLY A CA 1
ATOM 596 C C . GLY A 1 88 ? 21.136 14.772 -48.061 1.00 91.56 88 GLY A C 1
ATOM 597 O O . GLY A 1 88 ? 21.270 15.919 -47.628 1.00 91.56 88 GLY A O 1
ATOM 598 N N . THR A 1 89 ? 21.456 14.422 -49.306 1.00 69.12 89 THR A N 1
ATOM 599 C CA . THR A 1 89 ? 21.681 15.426 -50.365 1.00 69.12 89 THR A CA 1
ATOM 600 C C . THR A 1 89 ? 20.414 16.207 -50.658 1.00 69.12 89 THR A C 1
ATOM 602 O O . THR A 1 89 ? 19.371 15.528 -50.823 1.00 69.12 89 THR A O 1
#

pLDDT: mean 89.69, std 8.47, range [63.88, 98.5]